Protein AF-A0A4Y4AWW8-F1 (afdb_monomer)

Nearest PDB structures (foldseek):
  6yfc-assembly1_AA  TM=4.468E-01  e=1.178E+00  Leviviridae sp.
  7zkg-assembly1_A  TM=2.252E-01  e=9.413E-01  Streptomyces griseofuscus
  7ds2-assembly1_B  TM=2.458E-01  e=9.919E+00  Gallus gallus

pLDDT: mean 91.31, std 11.09, range [36.56, 98.75]

Mean predicted aligned error: 4.78 Å

Structure (mmCIF, N/CA/C/O backbone):
data_AF-A0A4Y4AWW8-F1
#
_entry.id   AF-A0A4Y4AWW8-F1
#
loop_
_atom_site.group_PDB
_atom_site.id
_atom_site.type_symbol
_atom_site.label_atom_id
_atom_site.label_alt_id
_atom_site.label_comp_id
_atom_site.label_asym_id
_atom_site.label_entity_id
_atom_site.label_seq_id
_atom_site.pdbx_PDB_ins_code
_atom_site.Cartn_x
_atom_site.Cartn_y
_atom_site.Cartn_z
_atom_site.occupancy
_atom_site.B_iso_or_equiv
_atom_site.auth_seq_id
_atom_site.auth_comp_id
_atom_site.auth_asym_id
_atom_site.auth_atom_id
_atom_site.pdbx_PDB_model_num
ATOM 1 N N . MET A 1 1 ? -9.686 1.321 -4.204 1.00 92.75 1 MET A N 1
ATOM 2 C CA . MET A 1 1 ? -8.343 1.095 -4.762 1.00 92.75 1 MET A CA 1
ATOM 3 C C . MET A 1 1 ? -8.030 2.190 -5.746 1.00 92.75 1 MET A C 1
ATOM 5 O O . MET A 1 1 ? -8.884 2.548 -6.556 1.00 92.75 1 MET A O 1
ATOM 9 N N . GLU A 1 2 ? -6.806 2.687 -5.677 1.00 94.62 2 GLU A N 1
ATOM 10 C CA . GLU A 1 2 ? -6.298 3.753 -6.528 1.00 94.62 2 GLU A CA 1
ATOM 11 C C . GLU A 1 2 ? -4.908 3.385 -7.040 1.00 94.62 2 GLU A C 1
ATOM 13 O O . GLU A 1 2 ? -4.161 2.676 -6.362 1.00 94.62 2 GLU A O 1
ATOM 18 N N . CYS A 1 3 ? -4.566 3.864 -8.234 1.00 94.12 3 CYS A N 1
ATOM 19 C CA . CYS A 1 3 ? -3.250 3.665 -8.831 1.00 94.12 3 CYS A CA 1
ATOM 20 C C . CYS A 1 3 ? -2.677 5.004 -9.299 1.00 94.12 3 CYS A C 1
ATOM 22 O O . CYS A 1 3 ? -3.304 5.710 -10.087 1.00 94.12 3 CYS A O 1
ATOM 24 N N . GLN A 1 4 ? -1.465 5.330 -8.872 1.00 93.88 4 GLN A N 1
ATOM 25 C CA . GLN A 1 4 ? -0.689 6.450 -9.389 1.00 93.88 4 GLN A CA 1
ATOM 26 C C . GLN A 1 4 ? 0.416 5.908 -10.285 1.00 93.88 4 GLN A C 1
ATOM 28 O O . GLN A 1 4 ? 1.159 5.005 -9.901 1.00 93.88 4 GLN A O 1
ATOM 33 N N . MET A 1 5 ? 0.496 6.442 -11.500 1.00 93.06 5 MET A N 1
ATOM 34 C CA . MET A 1 5 ? 1.552 6.113 -12.453 1.00 93.06 5 MET A CA 1
ATOM 35 C C . MET A 1 5 ? 2.661 7.159 -12.367 1.00 93.06 5 MET A C 1
ATOM 37 O O . MET A 1 5 ? 2.420 8.312 -12.006 1.00 93.06 5 MET A O 1
ATOM 41 N N . ALA A 1 6 ? 3.867 6.775 -12.770 1.00 92.12 6 ALA A N 1
ATOM 42 C CA . ALA A 1 6 ? 4.989 7.692 -12.844 1.00 92.12 6 ALA A CA 1
ATOM 43 C C . ALA A 1 6 ? 4.672 8.900 -13.740 1.00 92.12 6 ALA A C 1
ATOM 45 O O . ALA A 1 6 ? 4.124 8.757 -14.838 1.00 92.12 6 ALA A O 1
ATOM 46 N N . GLY A 1 7 ? 5.049 10.092 -13.274 1.00 87.06 7 GLY A N 1
ATOM 47 C CA . GLY A 1 7 ? 4.821 11.348 -13.993 1.00 87.06 7 GLY A CA 1
ATOM 48 C C . GLY A 1 7 ? 3.446 11.981 -13.753 1.00 87.06 7 GLY A C 1
ATOM 49 O O . GLY A 1 7 ? 3.177 13.052 -14.297 1.00 87.06 7 GLY A O 1
ATOM 50 N N . TYR A 1 8 ? 2.572 11.362 -12.952 1.00 91.31 8 TYR A N 1
ATOM 51 C CA . TYR A 1 8 ? 1.340 12.010 -12.496 1.00 91.31 8 TYR A CA 1
ATOM 52 C C . TYR A 1 8 ? 1.658 13.158 -11.531 1.00 91.31 8 TYR A C 1
ATOM 54 O O . TYR A 1 8 ? 2.668 13.138 -10.827 1.00 91.31 8 TYR A O 1
ATOM 62 N N . GLU A 1 9 ? 0.779 14.160 -11.477 1.00 91.44 9 GLU A N 1
ATOM 63 C CA . GLU A 1 9 ? 0.780 15.097 -10.350 1.00 91.44 9 GLU A CA 1
ATOM 64 C C . GLU A 1 9 ? 0.500 14.329 -9.054 1.00 91.44 9 GLU A C 1
ATOM 66 O O . GLU A 1 9 ? -0.275 13.370 -9.061 1.00 91.44 9 GLU A O 1
ATOM 71 N N . HIS A 1 10 ? 1.068 14.771 -7.931 1.00 85.56 10 HIS A N 1
ATOM 72 C CA . HIS A 1 10 ? 0.896 14.091 -6.640 1.00 85.56 10 HIS A CA 1
ATOM 73 C C . HIS A 1 10 ? -0.574 13.918 -6.224 1.00 85.56 10 HIS A C 1
ATOM 75 O O . HIS A 1 10 ? -0.910 12.958 -5.541 1.00 85.56 10 HIS A O 1
ATOM 81 N N . ASN A 1 11 ? -1.464 14.802 -6.685 1.00 86.69 11 ASN A N 1
ATOM 82 C CA . ASN A 1 11 ? -2.900 14.762 -6.403 1.00 86.69 11 ASN A CA 1
ATOM 83 C C . ASN A 1 11 ? -3.733 13.973 -7.433 1.00 86.69 11 ASN A C 1
ATOM 85 O O . ASN A 1 11 ? -4.965 14.000 -7.370 1.00 86.69 11 ASN A O 1
ATOM 89 N N . ARG A 1 12 ? -3.093 13.312 -8.404 1.00 90.81 12 ARG A N 1
ATOM 90 C CA . ARG A 1 12 ? -3.763 12.556 -9.464 1.00 90.81 12 ARG A CA 1
ATOM 91 C C . ARG A 1 12 ? -3.546 11.058 -9.271 1.00 90.81 12 ARG A C 1
ATOM 93 O O . ARG A 1 12 ? -2.409 10.598 -9.199 1.00 90.81 12 ARG A O 1
ATOM 100 N N . ALA A 1 13 ? -4.643 10.307 -9.291 1.00 91.75 13 ALA A N 1
ATOM 101 C CA . ALA A 1 13 ? -4.663 8.849 -9.284 1.00 91.75 13 ALA A CA 1
ATOM 102 C C . ALA A 1 13 ? -5.809 8.318 -10.158 1.00 91.75 13 ALA A C 1
ATOM 104 O O . ALA A 1 13 ? -6.849 8.966 -10.302 1.00 91.75 13 ALA A O 1
ATOM 105 N N . ASP A 1 14 ? -5.630 7.123 -10.712 1.00 93.38 14 ASP A N 1
ATOM 106 C CA . ASP A 1 14 ? -6.691 6.368 -11.366 1.00 93.38 14 ASP A CA 1
ATOM 107 C C . ASP A 1 14 ? -7.551 5.670 -10.309 1.00 93.38 14 ASP A C 1
ATOM 109 O O . ASP A 1 14 ? -7.105 4.729 -9.647 1.00 93.38 14 ASP A O 1
ATOM 113 N N . GLN A 1 15 ? -8.806 6.095 -10.187 1.00 92.62 15 GLN A N 1
ATOM 114 C CA . GLN A 1 15 ? -9.794 5.470 -9.310 1.00 92.62 15 GLN A CA 1
ATOM 115 C C . GLN A 1 15 ? -10.266 4.140 -9.906 1.00 92.62 15 GLN A C 1
ATOM 117 O O . GLN A 1 15 ? -10.799 4.104 -11.016 1.00 92.62 15 GLN A O 1
ATOM 122 N N . LYS A 1 16 ? -10.078 3.039 -9.172 1.00 91.50 16 LYS A N 1
ATOM 123 C CA . LYS A 1 16 ? -10.533 1.696 -9.578 1.00 91.50 16 LYS A CA 1
ATOM 124 C C . LYS A 1 16 ? -11.754 1.208 -8.792 1.00 91.50 16 LYS A C 1
ATOM 126 O O . LYS A 1 16 ? -12.329 0.193 -9.161 1.00 91.50 16 LYS A O 1
ATOM 131 N N . GLY A 1 17 ? -12.172 1.946 -7.761 1.00 92.19 17 GLY A N 1
ATOM 132 C CA . GLY A 1 17 ? -13.337 1.613 -6.936 1.00 92.19 17 GLY A CA 1
ATOM 133 C C . GLY A 1 17 ? -13.038 0.587 -5.841 1.00 92.19 17 GLY A C 1
ATOM 134 O O . GLY A 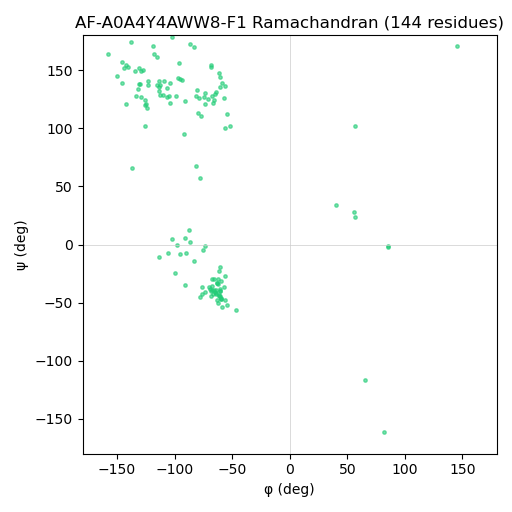1 17 ? -11.886 0.408 -5.436 1.00 92.19 17 GLY A O 1
ATOM 135 N N . GLU A 1 18 ? -14.088 -0.041 -5.316 1.00 94.62 18 GLU A N 1
ATOM 136 C CA . GLU A 1 18 ? -13.986 -1.101 -4.309 1.00 94.62 18 GLU A CA 1
ATOM 137 C C . GLU A 1 18 ? -13.195 -2.304 -4.850 1.00 94.62 18 GLU A C 1
ATOM 139 O O . GLU A 1 18 ? -13.258 -2.624 -6.035 1.00 94.62 18 GLU A O 1
ATOM 144 N N . THR A 1 19 ? -12.412 -2.951 -3.987 1.00 95.62 19 THR A N 1
ATOM 145 C CA . THR A 1 19 ? -11.602 -4.119 -4.344 1.00 95.62 19 THR A CA 1
ATOM 146 C C . THR A 1 19 ? -11.593 -5.113 -3.194 1.00 95.62 19 THR A C 1
ATOM 148 O O . THR A 1 19 ? -11.705 -4.729 -2.031 1.00 95.62 19 THR A O 1
ATOM 151 N N . ASP A 1 20 ? -11.377 -6.381 -3.519 1.00 97.38 20 ASP A N 1
ATOM 152 C CA . ASP A 1 20 ? -11.047 -7.428 -2.557 1.00 97.38 20 ASP A CA 1
ATOM 153 C C . ASP A 1 20 ? -9.542 -7.753 -2.579 1.00 97.38 20 ASP A C 1
ATOM 155 O O . ASP A 1 20 ? -8.769 -7.179 -3.357 1.00 97.38 20 ASP A O 1
ATOM 159 N N . TYR A 1 21 ? -9.146 -8.688 -1.711 1.00 97.69 21 TYR A N 1
ATOM 160 C CA . TYR A 1 21 ? -7.777 -9.182 -1.588 1.00 97.69 21 TYR A CA 1
ATOM 161 C C . TYR A 1 21 ? -7.227 -9.738 -2.906 1.00 97.69 21 TYR A C 1
ATOM 163 O O . TYR A 1 21 ? -6.119 -9.386 -3.301 1.00 97.69 21 TYR A O 1
ATOM 171 N N . GLN A 1 22 ? -7.994 -10.587 -3.597 1.00 97.56 22 GLN A N 1
ATOM 172 C CA . GLN A 1 22 ? -7.529 -11.279 -4.802 1.00 97.56 22 GLN A CA 1
ATOM 173 C C . GLN A 1 22 ? -7.293 -10.287 -5.943 1.00 97.56 22 GLN A C 1
ATOM 175 O O . GLN A 1 22 ? -6.278 -10.355 -6.636 1.00 97.56 22 GLN A O 1
ATOM 180 N N . ASN A 1 23 ? -8.210 -9.337 -6.113 1.00 97.50 23 ASN A N 1
ATOM 181 C CA . ASN A 1 23 ? -8.123 -8.295 -7.123 1.00 97.50 23 ASN A CA 1
ATOM 182 C C . ASN A 1 23 ? -6.994 -7.300 -6.825 1.00 97.50 23 ASN A C 1
ATOM 184 O O . ASN A 1 23 ? -6.267 -6.930 -7.747 1.00 97.50 23 ASN A O 1
ATOM 188 N N . PHE A 1 24 ? -6.787 -6.919 -5.559 1.00 97.81 24 PHE A N 1
ATOM 189 C CA . PHE A 1 24 ? -5.677 -6.040 -5.185 1.00 97.81 24 PHE A CA 1
ATOM 190 C C . PHE A 1 24 ? -4.322 -6.729 -5.350 1.00 97.81 24 PHE A C 1
ATOM 192 O O . PHE A 1 24 ? -3.409 -6.140 -5.921 1.00 97.81 24 PHE A O 1
ATOM 199 N N . GLN A 1 25 ? -4.190 -7.986 -4.914 1.00 97.31 25 GLN A N 1
ATOM 200 C CA . GLN A 1 25 ? -2.957 -8.755 -5.092 1.00 97.31 25 GLN A CA 1
ATOM 201 C C . GLN A 1 25 ? -2.628 -8.927 -6.579 1.00 97.31 25 GLN A C 1
ATOM 203 O O . GLN A 1 25 ? -1.510 -8.659 -7.005 1.00 97.31 25 GLN A O 1
ATOM 208 N N . LYS A 1 26 ? -3.629 -9.255 -7.404 1.00 96.81 26 LYS A N 1
ATOM 209 C CA . LYS A 1 26 ? -3.458 -9.312 -8.859 1.00 96.81 26 LYS A CA 1
ATOM 210 C C . LYS A 1 26 ? -3.042 -7.961 -9.445 1.00 96.81 26 LYS A C 1
ATOM 212 O O . LYS A 1 26 ? -2.215 -7.924 -10.352 1.00 96.81 26 LYS A O 1
ATOM 217 N N . ALA A 1 27 ? -3.611 -6.857 -8.959 1.00 96.75 27 ALA A N 1
ATOM 218 C CA . ALA A 1 27 ? -3.215 -5.521 -9.388 1.00 96.75 27 ALA A CA 1
ATOM 219 C C . ALA A 1 27 ? -1.761 -5.217 -9.003 1.00 96.75 27 ALA A C 1
ATOM 221 O O . ALA A 1 27 ? -1.031 -4.713 -9.846 1.00 96.75 27 ALA A O 1
ATOM 222 N N . PHE A 1 28 ? -1.330 -5.574 -7.789 1.00 97.19 28 PHE A N 1
ATOM 223 C CA . PHE A 1 28 ? 0.059 -5.462 -7.339 1.00 97.19 28 PHE A CA 1
ATOM 224 C C . PHE A 1 28 ? 1.020 -6.282 -8.207 1.00 97.19 28 PHE A C 1
ATOM 226 O O . PHE A 1 28 ? 2.036 -5.754 -8.653 1.00 97.19 28 PHE A O 1
ATOM 233 N N . ASP A 1 29 ? 0.676 -7.536 -8.500 1.00 96.62 29 ASP A N 1
ATOM 234 C CA . ASP A 1 29 ? 1.500 -8.445 -9.300 1.00 96.62 29 ASP A CA 1
ATOM 235 C C . ASP A 1 29 ? 1.662 -7.998 -10.751 1.00 96.62 29 ASP A C 1
ATOM 237 O O . ASP A 1 29 ? 2.732 -8.157 -11.338 1.00 96.62 29 ASP A O 1
ATOM 241 N N . LEU A 1 30 ? 0.588 -7.465 -11.336 1.00 96.00 30 LEU A N 1
ATOM 242 C CA . LEU A 1 30 ? 0.557 -7.021 -12.728 1.00 96.00 30 LEU A CA 1
ATOM 243 C C . LEU A 1 30 ? 0.968 -5.557 -12.897 1.00 96.00 30 LEU A C 1
ATOM 245 O O . LEU A 1 30 ? 1.087 -5.091 -14.033 1.00 96.00 30 LEU A O 1
ATOM 249 N N . PHE A 1 31 ? 1.156 -4.814 -11.804 1.00 95.69 31 PHE A N 1
ATOM 250 C CA . PHE A 1 31 ? 1.577 -3.427 -11.892 1.00 95.69 31 PHE A CA 1
ATOM 251 C C . PHE A 1 31 ? 2.985 -3.367 -12.508 1.00 95.69 31 PHE A C 1
ATOM 253 O O . PHE A 1 31 ? 3.878 -4.099 -12.074 1.00 95.69 31 PHE A O 1
ATOM 260 N N . PRO A 1 32 ? 3.227 -2.508 -13.514 1.00 95.12 32 PRO A N 1
ATOM 261 C CA . PRO A 1 32 ? 4.498 -2.468 -14.234 1.00 95.12 32 PRO A CA 1
ATOM 262 C C . PRO A 1 32 ? 5.587 -1.730 -13.435 1.00 95.12 32 PRO A C 1
ATOM 264 O O . PRO A 1 32 ? 6.166 -0.755 -13.912 1.00 95.12 32 PRO A O 1
ATOM 267 N N . TRP A 1 33 ? 5.867 -2.186 -12.211 1.00 95.06 33 TRP A N 1
ATOM 268 C CA . TRP A 1 33 ? 6.745 -1.551 -11.225 1.00 95.06 33 TRP A CA 1
ATOM 269 C C . TRP A 1 33 ? 8.084 -1.098 -11.816 1.00 95.06 33 TRP A C 1
ATOM 271 O O . TRP A 1 33 ? 8.379 0.096 -11.833 1.00 95.06 33 TRP A O 1
ATOM 281 N N . ASN A 1 34 ? 8.825 -2.031 -12.420 1.00 92.44 34 ASN A N 1
ATOM 282 C CA . ASN A 1 34 ? 10.147 -1.781 -13.003 1.00 92.44 34 ASN A CA 1
ATOM 283 C C . ASN A 1 34 ? 10.125 -0.761 -14.152 1.00 92.44 34 ASN A C 1
ATOM 285 O O . ASN A 1 34 ? 11.084 -0.019 -14.357 1.00 92.44 34 ASN A O 1
ATOM 289 N N . GLU A 1 35 ? 9.055 -0.726 -14.947 1.00 93.75 35 GLU A N 1
ATOM 290 C CA . GLU A 1 35 ? 8.932 0.260 -16.023 1.00 93.75 35 GLU A CA 1
ATOM 291 C C . GLU A 1 35 ? 8.562 1.637 -15.479 1.00 93.75 35 GLU A C 1
ATOM 293 O O . GLU A 1 35 ? 9.013 2.656 -16.005 1.00 93.75 35 GLU A O 1
ATOM 298 N N . GLN A 1 36 ? 7.724 1.675 -14.444 1.00 95.00 36 GLN A N 1
ATOM 299 C CA . GLN A 1 36 ? 7.257 2.917 -13.849 1.00 95.00 36 GLN A CA 1
ATOM 300 C C . GLN A 1 36 ? 8.348 3.589 -13.023 1.00 95.00 36 GLN A C 1
ATOM 302 O O . GLN A 1 36 ? 8.513 4.795 -13.162 1.00 95.00 36 GLN A O 1
ATOM 307 N N . ILE A 1 37 ? 9.151 2.855 -12.249 1.00 93.50 37 ILE A N 1
ATOM 308 C CA . ILE A 1 37 ? 10.232 3.477 -11.470 1.00 93.50 37 ILE A CA 1
ATOM 309 C C . ILE A 1 37 ? 11.300 4.107 -12.379 1.00 93.50 37 ILE A C 1
ATOM 311 O O . ILE A 1 37 ? 11.659 5.271 -12.212 1.00 93.50 37 ILE A O 1
ATOM 315 N N . LYS A 1 38 ? 11.659 3.433 -13.482 1.00 91.81 38 LYS A N 1
ATOM 316 C CA . LYS A 1 38 ? 12.537 3.997 -14.527 1.00 91.81 38 LYS A CA 1
ATOM 317 C C . LYS A 1 38 ? 11.974 5.262 -15.172 1.00 91.81 38 LYS A C 1
ATOM 319 O O . LYS A 1 38 ? 12.734 6.107 -15.647 1.00 91.81 38 LYS A O 1
ATOM 324 N N . LYS A 1 39 ? 10.645 5.382 -15.261 1.00 92.38 39 LYS A N 1
ATOM 325 C CA . LYS A 1 39 ? 9.978 6.607 -15.725 1.00 92.38 39 LYS A CA 1
ATOM 326 C C . LYS A 1 39 ? 9.986 7.678 -14.636 1.00 92.38 39 LYS A C 1
ATOM 328 O O . LYS A 1 39 ? 10.279 8.822 -14.961 1.00 92.38 39 LYS A O 1
ATOM 333 N N . ALA A 1 40 ? 9.713 7.322 -13.383 1.00 92.06 40 ALA A N 1
ATOM 334 C CA . ALA A 1 40 ? 9.671 8.250 -12.254 1.00 92.06 40 ALA A CA 1
ATOM 335 C C . ALA A 1 40 ? 11.022 8.940 -12.037 1.00 92.06 40 ALA A C 1
ATOM 337 O O . ALA A 1 40 ? 11.057 10.152 -11.867 1.00 92.06 40 ALA A O 1
ATOM 338 N N . ASN A 1 41 ? 12.138 8.228 -12.214 1.00 89.50 41 ASN A N 1
ATOM 339 C CA . ASN A 1 41 ? 13.480 8.819 -12.129 1.00 89.50 41 ASN A CA 1
ATOM 340 C C . ASN A 1 41 ? 13.745 9.934 -13.158 1.00 89.50 41 ASN A C 1
ATOM 342 O O . ASN A 1 41 ? 14.658 10.736 -12.980 1.00 89.50 41 ASN A O 1
ATOM 346 N N . LYS A 1 42 ? 12.969 10.003 -14.249 1.00 91.00 42 LYS A N 1
ATOM 347 C CA . LYS A 1 42 ? 13.049 11.098 -15.235 1.00 91.00 42 LYS A CA 1
ATOM 348 C C . LYS A 1 42 ? 12.242 12.329 -14.816 1.00 91.00 42 LYS A C 1
ATOM 350 O O . LYS A 1 42 ? 12.402 13.385 -15.421 1.00 91.00 42 LYS A O 1
ATOM 355 N N . TYR A 1 43 ? 11.373 12.183 -13.820 1.00 88.88 43 TYR A N 1
ATOM 356 C CA . TYR A 1 43 ? 10.455 13.201 -13.323 1.00 88.88 43 TYR A CA 1
ATOM 357 C C . TYR A 1 43 ? 10.446 13.195 -11.783 1.00 88.88 43 TYR A C 1
ATOM 359 O O . TYR A 1 43 ? 9.420 12.863 -11.190 1.00 88.88 43 TYR A O 1
ATOM 367 N N . PRO A 1 44 ? 11.567 13.546 -11.124 1.00 85.62 44 PRO A N 1
ATOM 368 C CA . PRO A 1 44 ? 11.693 13.453 -9.665 1.00 85.62 44 PRO A CA 1
ATOM 369 C C . PRO A 1 44 ? 10.695 14.339 -8.899 1.00 85.62 44 PRO A C 1
ATOM 371 O O . PRO A 1 44 ? 10.357 14.028 -7.764 1.00 85.62 44 PRO A O 1
ATOM 374 N N . ASP A 1 45 ? 10.173 15.394 -9.534 1.00 89.12 45 ASP A N 1
ATOM 375 C CA . ASP A 1 45 ? 9.157 16.295 -8.963 1.00 89.12 45 ASP A CA 1
ATOM 376 C C . ASP A 1 45 ? 7.708 15.812 -9.196 1.00 89.12 45 ASP A C 1
ATOM 378 O O . ASP A 1 45 ? 6.754 16.587 -9.085 1.00 89.12 45 ASP A O 1
ATOM 382 N N . LYS A 1 46 ? 7.524 14.561 -9.631 1.00 91.75 46 LYS A N 1
ATOM 383 C CA . LYS A 1 46 ? 6.216 13.950 -9.904 1.00 91.75 46 LYS A CA 1
ATOM 384 C C . LYS A 1 46 ? 5.986 12.742 -9.009 1.00 91.75 46 LYS A C 1
ATOM 386 O O . LYS A 1 46 ? 6.874 12.281 -8.301 1.00 91.75 46 LYS A O 1
ATOM 391 N N . ALA A 1 47 ? 4.764 12.221 -9.041 1.00 88.56 47 ALA A N 1
ATOM 392 C CA . ALA A 1 47 ? 4.410 11.042 -8.271 1.00 88.56 47 ALA A CA 1
ATOM 393 C C . ALA A 1 47 ? 5.255 9.824 -8.678 1.00 88.56 47 ALA A C 1
ATOM 395 O O . ALA A 1 47 ? 5.412 9.520 -9.869 1.00 88.56 47 ALA A O 1
ATOM 396 N N . SER A 1 48 ? 5.729 9.099 -7.665 1.00 92.56 48 SER A N 1
ATOM 397 C CA . SER A 1 48 ? 6.223 7.732 -7.805 1.00 92.56 48 SER A CA 1
ATOM 398 C C . SER A 1 48 ? 5.072 6.776 -8.140 1.00 92.56 48 SER A C 1
ATOM 400 O O . SER A 1 48 ? 3.916 7.061 -7.806 1.00 92.56 48 SER A O 1
ATOM 402 N N . PRO A 1 49 ? 5.354 5.634 -8.793 1.00 95.44 49 PRO A N 1
ATOM 403 C CA . PRO A 1 49 ? 4.361 4.580 -8.940 1.00 95.44 49 PRO A CA 1
ATOM 404 C C . PRO A 1 49 ? 3.850 4.128 -7.580 1.00 95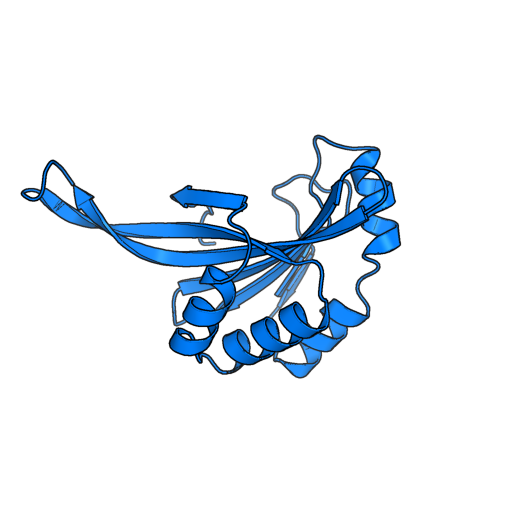.44 49 PRO A C 1
ATOM 406 O O . PRO A 1 49 ? 4.653 3.740 -6.734 1.00 95.44 49 PRO A O 1
ATOM 409 N N . THR A 1 50 ? 2.534 4.137 -7.394 1.00 97.00 50 THR A N 1
ATOM 410 C CA . THR A 1 50 ? 1.914 3.790 -6.112 1.00 97.00 50 THR A CA 1
ATOM 411 C C . THR A 1 50 ? 0.580 3.089 -6.335 1.00 97.00 50 THR A C 1
ATOM 413 O O . THR A 1 50 ? -0.211 3.499 -7.186 1.00 97.00 50 THR A O 1
ATOM 416 N N . ILE A 1 51 ? 0.301 2.049 -5.551 1.00 97.31 51 ILE A N 1
ATOM 417 C CA . ILE A 1 51 ? -1.039 1.467 -5.423 1.00 97.31 51 ILE A CA 1
ATOM 418 C C . ILE A 1 51 ? -1.552 1.668 -4.002 1.00 97.31 51 ILE A C 1
ATOM 420 O O . ILE A 1 51 ? -0.814 1.470 -3.039 1.00 97.31 51 ILE A O 1
ATOM 424 N N . THR A 1 52 ? -2.824 2.035 -3.874 1.00 97.25 52 THR A N 1
ATOM 425 C CA . THR A 1 52 ? -3.433 2.398 -2.591 1.00 97.25 52 THR A CA 1
ATOM 426 C C . THR A 1 52 ? -4.743 1.651 -2.384 1.00 97.25 52 THR A C 1
ATOM 428 O O . THR A 1 52 ? -5.573 1.537 -3.294 1.00 97.25 52 THR A O 1
ATOM 431 N N . THR A 1 53 ? -4.961 1.161 -1.167 1.00 97.12 53 THR A N 1
ATOM 432 C CA . THR A 1 53 ? -6.244 0.640 -0.692 1.00 97.12 53 THR A CA 1
ATOM 433 C C . THR A 1 53 ? -6.619 1.271 0.644 1.00 97.12 5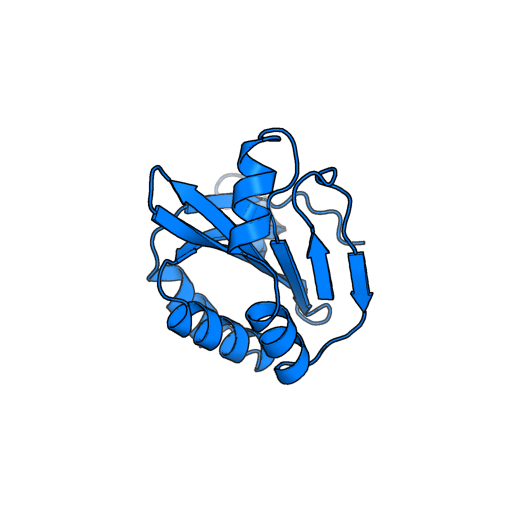3 THR A C 1
ATOM 435 O O . THR A 1 53 ? -5.757 1.612 1.453 1.00 97.12 53 THR A O 1
ATOM 438 N N . SER A 1 54 ? -7.919 1.419 0.878 1.00 96.56 54 SER A N 1
ATOM 439 C CA . SER A 1 54 ? -8.460 2.117 2.042 1.00 96.56 54 SER A CA 1
ATOM 440 C C . SER A 1 54 ? -9.574 1.287 2.662 1.00 96.56 54 SER A C 1
ATOM 442 O O . SER A 1 54 ? -10.526 0.915 1.977 1.00 96.56 54 SER A O 1
ATOM 444 N N . ASP A 1 55 ? -9.486 1.031 3.965 1.00 96.94 55 ASP A N 1
ATOM 445 C CA . ASP A 1 55 ? -10.619 0.566 4.757 1.00 96.94 55 ASP A CA 1
ATOM 446 C C . ASP A 1 55 ? -11.335 1.775 5.357 1.00 96.94 55 ASP A C 1
ATOM 448 O O . ASP A 1 55 ? -10.965 2.276 6.421 1.00 96.94 55 ASP A O 1
ATOM 452 N N . LEU A 1 56 ? -12.380 2.229 4.665 1.00 94.12 56 LEU A N 1
ATOM 453 C CA . LEU A 1 56 ? -13.165 3.399 5.058 1.00 94.12 56 LEU A CA 1
ATOM 454 C C . LEU A 1 56 ? -13.857 3.214 6.415 1.00 94.12 56 LEU A C 1
ATOM 456 O O . LEU A 1 56 ? -14.031 4.184 7.143 1.00 94.12 56 LE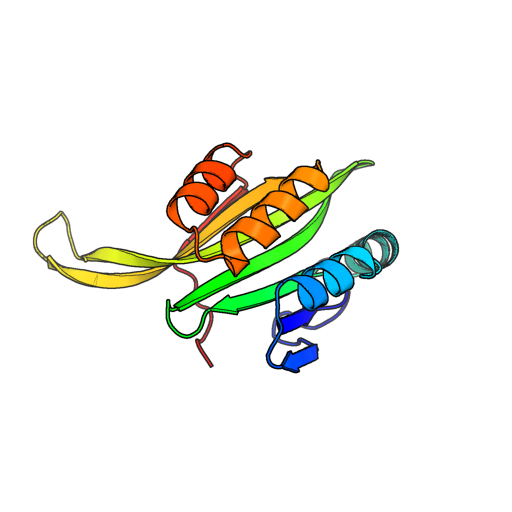U A O 1
ATOM 460 N N . LYS A 1 57 ? -14.214 1.977 6.793 1.00 94.94 57 LYS A N 1
ATOM 461 C CA . LYS A 1 57 ? -14.890 1.700 8.070 1.00 94.94 57 LYS A CA 1
ATOM 462 C C . LYS A 1 57 ? -13.957 1.908 9.262 1.00 94.94 57 LYS A C 1
ATOM 464 O O . LYS A 1 57 ? -14.408 2.332 10.320 1.00 94.94 57 LYS A O 1
ATOM 469 N N . ASN A 1 58 ? -12.685 1.557 9.097 1.00 95.88 58 ASN A N 1
ATOM 470 C CA . ASN A 1 58 ? -11.665 1.671 10.141 1.00 95.88 58 ASN A CA 1
ATOM 471 C C . ASN A 1 58 ? -10.748 2.888 9.939 1.00 95.88 58 ASN A C 1
ATOM 473 O O . ASN A 1 58 ? -9.777 3.044 10.678 1.00 95.88 58 ASN A O 1
ATOM 477 N N . GLU A 1 59 ? -11.038 3.716 8.931 1.00 95.56 59 GLU A N 1
ATOM 478 C CA . GLU A 1 59 ? -10.296 4.921 8.549 1.00 95.56 59 GLU A CA 1
ATOM 479 C C . GLU A 1 59 ? -8.803 4.690 8.255 1.00 95.56 59 GLU A C 1
ATOM 481 O O . GLU A 1 59 ? -7.977 5.599 8.401 1.00 95.56 59 GLU A O 1
ATOM 486 N N . LYS A 1 60 ? -8.453 3.481 7.807 1.00 97.50 60 LYS A N 1
ATOM 487 C CA . LYS A 1 60 ? -7.072 3.053 7.557 1.00 97.50 60 LYS A CA 1
ATOM 488 C C . LYS A 1 60 ? -6.755 3.036 6.075 1.00 97.50 60 LYS A C 1
ATOM 490 O O . LYS A 1 60 ? -7.561 2.565 5.279 1.00 97.50 60 LYS A O 1
ATOM 495 N N . VAL A 1 61 ? -5.567 3.500 5.715 1.00 97.62 61 VAL A N 1
ATOM 496 C CA . VAL A 1 61 ? -5.064 3.480 4.337 1.00 97.62 61 VAL A CA 1
ATOM 497 C C . VAL A 1 61 ? -3.752 2.722 4.315 1.00 97.62 61 VAL A C 1
ATOM 499 O O . VAL A 1 61 ? -2.911 2.901 5.195 1.00 97.62 61 VAL A O 1
ATOM 502 N N . PHE A 1 62 ? -3.594 1.879 3.308 1.00 98.12 62 PHE A N 1
ATOM 503 C CA . PHE A 1 62 ? -2.364 1.172 3.018 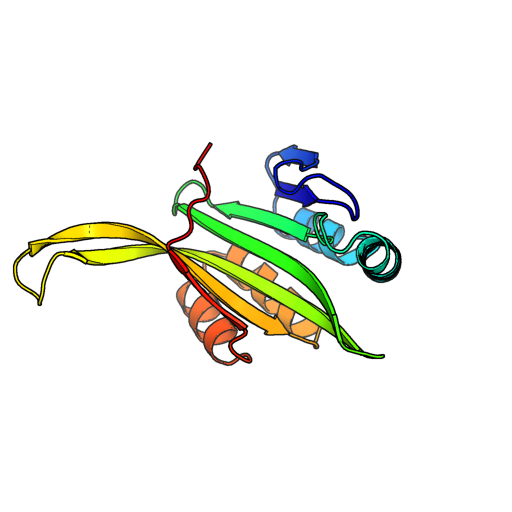1.00 98.12 62 PHE A CA 1
ATOM 504 C C . PHE A 1 62 ? -1.974 1.448 1.572 1.00 98.12 62 PHE A C 1
ATOM 506 O O . PHE A 1 62 ? -2.764 1.214 0.652 1.00 98.12 62 PHE A O 1
ATOM 513 N N . TRP A 1 63 ? -0.764 1.956 1.378 1.00 97.69 63 TRP A N 1
ATOM 514 C CA . TRP A 1 63 ? -0.204 2.182 0.058 1.00 97.69 63 TRP A CA 1
ATOM 515 C C . TRP A 1 63 ? 1.168 1.534 -0.078 1.00 97.69 63 TRP A C 1
ATOM 517 O O . TRP A 1 63 ? 1.909 1.373 0.891 1.00 97.69 63 TRP A O 1
ATOM 527 N N . ILE A 1 64 ? 1.479 1.142 -1.308 1.00 98.12 64 ILE A N 1
ATOM 528 C CA . ILE A 1 64 ? 2.748 0.544 -1.705 1.00 98.12 64 ILE A CA 1
ATOM 529 C C . ILE A 1 64 ? 3.274 1.383 -2.860 1.00 98.12 64 ILE A C 1
ATOM 531 O O . ILE A 1 64 ? 2.605 1.500 -3.887 1.00 98.12 64 ILE A O 1
ATOM 535 N N . SER A 1 65 ? 4.453 1.965 -2.685 1.00 97.00 65 SER A N 1
ATOM 536 C CA . SER A 1 65 ? 5.197 2.683 -3.716 1.00 97.00 65 SER A CA 1
ATOM 537 C C . SER A 1 65 ? 6.499 1.951 -4.025 1.00 97.00 65 SER A C 1
ATOM 539 O O . SER A 1 65 ? 6.948 1.129 -3.228 1.00 97.00 65 SER A O 1
ATOM 541 N N . MET A 1 66 ? 7.116 2.236 -5.167 1.00 95.06 66 MET A N 1
ATOM 542 C CA . MET A 1 66 ? 8.458 1.747 -5.491 1.00 95.06 66 MET A CA 1
ATOM 543 C C . MET A 1 66 ? 9.442 2.912 -5.552 1.00 95.06 66 MET A C 1
ATOM 545 O O . MET A 1 66 ? 9.119 3.975 -6.082 1.00 95.06 66 MET A O 1
ATOM 549 N N . ALA A 1 67 ? 10.644 2.681 -5.033 1.00 89.81 67 ALA A N 1
ATOM 550 C CA . ALA A 1 67 ? 11.769 3.601 -5.086 1.00 89.81 67 ALA A CA 1
ATOM 551 C C . ALA A 1 67 ? 13.031 2.864 -5.561 1.00 89.81 67 ALA A C 1
ATOM 553 O O . ALA A 1 67 ? 13.174 1.659 -5.349 1.00 89.81 67 ALA A O 1
ATOM 554 N N . GLU A 1 68 ? 13.946 3.594 -6.194 1.00 87.69 68 GLU A N 1
ATOM 555 C CA . GLU A 1 68 ? 15.282 3.106 -6.548 1.00 87.69 68 GLU A CA 1
ATOM 556 C C . GLU A 1 68 ? 16.340 3.858 -5.734 1.00 87.69 68 GLU A C 1
ATOM 558 O O . GLU A 1 68 ? 16.275 5.080 -5.590 1.00 87.69 68 GLU A O 1
ATOM 563 N N . ASN A 1 69 ? 17.331 3.125 -5.227 1.00 76.88 69 ASN A N 1
ATOM 564 C CA . ASN A 1 69 ? 18.536 3.673 -4.620 1.00 76.88 69 ASN A CA 1
ATOM 565 C C . ASN A 1 69 ? 19.765 3.070 -5.314 1.00 76.88 69 ASN A C 1
ATOM 567 O O . ASN A 1 69 ? 20.141 1.920 -5.089 1.00 76.88 69 ASN A O 1
ATOM 571 N N . GLY A 1 70 ? 20.388 3.842 -6.204 1.00 77.19 70 GLY A N 1
ATOM 572 C CA . GLY A 1 70 ? 21.473 3.335 -7.041 1.00 77.19 70 GLY A CA 1
ATOM 573 C C . GLY A 1 70 ? 20.980 2.253 -8.007 1.00 77.19 70 GLY A C 1
ATOM 574 O O . GLY A 1 70 ? 20.171 2.541 -8.883 1.00 77.19 70 GLY A O 1
ATOM 575 N N . ASN A 1 71 ? 21.489 1.025 -7.864 1.00 70.44 71 ASN A N 1
ATOM 576 C CA . ASN A 1 71 ? 21.123 -0.115 -8.720 1.00 70.44 71 ASN A CA 1
ATOM 577 C C . ASN A 1 71 ? 20.051 -1.029 -8.101 1.00 70.44 71 ASN A C 1
ATOM 579 O O . ASN A 1 71 ? 19.681 -2.028 -8.717 1.00 70.44 71 ASN A O 1
ATOM 583 N N . GLU A 1 72 ? 19.587 -0.720 -6.891 1.00 77.62 72 GLU A N 1
ATOM 584 C CA . GLU A 1 72 ? 18.624 -1.530 -6.149 1.00 77.62 72 GLU A CA 1
ATOM 585 C C . GLU A 1 72 ? 17.258 -0.842 -6.155 1.00 77.62 72 GLU A C 1
ATOM 587 O O . GLU A 1 72 ? 17.147 0.367 -5.942 1.00 77.62 72 GLU A O 1
ATOM 592 N N . SER A 1 73 ? 16.209 -1.618 -6.424 1.00 84.25 73 SER A N 1
ATOM 593 C CA . SER A 1 73 ? 14.818 -1.172 -6.369 1.00 84.25 73 SER A CA 1
ATOM 594 C C . SER A 1 73 ? 14.097 -1.895 -5.241 1.00 84.25 73 SER A C 1
ATOM 596 O O . SER A 1 73 ? 14.146 -3.124 -5.176 1.00 84.25 73 SER A O 1
ATOM 598 N N . GLY A 1 74 ? 13.376 -1.150 -4.412 1.00 93.25 74 GLY A N 1
ATOM 599 C CA . GLY A 1 74 ? 12.585 -1.689 -3.313 1.00 93.25 74 GLY A CA 1
ATOM 600 C C . GLY A 1 74 ? 11.226 -1.011 -3.218 1.00 93.25 74 GLY A C 1
ATOM 601 O O . GLY A 1 74 ? 10.920 -0.057 -3.938 1.00 93.25 74 GLY A O 1
ATOM 602 N N . TYR A 1 75 ? 10.394 -1.511 -2.317 1.00 96.50 75 TYR A N 1
ATOM 603 C CA . TYR A 1 75 ? 9.103 -0.922 -2.012 1.00 96.50 75 TYR A CA 1
ATOM 604 C C . TYR A 1 75 ? 9.214 0.009 -0.808 1.00 96.50 75 TYR A C 1
ATOM 606 O O . TYR A 1 75 ? 9.902 -0.289 0.167 1.00 96.50 75 TYR A O 1
ATOM 614 N N . ILE A 1 76 ? 8.478 1.113 -0.855 1.00 96.62 76 ILE A N 1
ATOM 615 C CA . ILE A 1 76 ? 8.124 1.888 0.329 1.00 96.62 76 ILE A CA 1
ATOM 616 C C . ILE A 1 76 ? 6.671 1.557 0.623 1.00 96.62 76 ILE A C 1
ATOM 618 O O . ILE A 1 76 ? 5.797 1.748 -0.225 1.00 96.62 76 ILE A O 1
ATOM 622 N N . ILE A 1 77 ? 6.408 1.053 1.818 1.00 97.81 77 ILE A N 1
ATOM 623 C CA . ILE A 1 77 ? 5.048 0.876 2.304 1.00 97.81 77 ILE A CA 1
ATOM 624 C C . ILE A 1 77 ? 4.671 2.061 3.177 1.00 97.81 77 ILE A C 1
ATOM 626 O O . ILE A 1 77 ? 5.495 2.547 3.949 1.00 97.81 77 ILE A O 1
ATOM 630 N N . GLY A 1 78 ? 3.419 2.488 3.100 1.00 97.88 78 GLY A N 1
ATOM 631 C CA . GLY A 1 78 ? 2.878 3.466 4.026 1.00 97.88 78 GLY A CA 1
ATOM 632 C C . GLY A 1 78 ? 1.550 3.032 4.603 1.00 97.88 78 GLY A C 1
ATOM 633 O O . GLY A 1 78 ? 0.679 2.501 3.910 1.00 97.88 78 GLY A O 1
ATOM 634 N N . TYR A 1 79 ? 1.408 3.267 5.900 1.00 98.25 79 TYR A N 1
ATOM 635 C CA . TYR A 1 79 ? 0.216 2.956 6.666 1.00 98.25 79 TYR A CA 1
ATOM 636 C C . TYR A 1 79 ? -0.288 4.217 7.351 1.00 98.25 79 TYR A C 1
ATOM 638 O O . TYR A 1 79 ? 0.399 4.800 8.190 1.00 98.25 79 TYR A O 1
ATOM 646 N N . ILE A 1 80 ? -1.500 4.631 6.986 1.00 97.81 80 ILE A 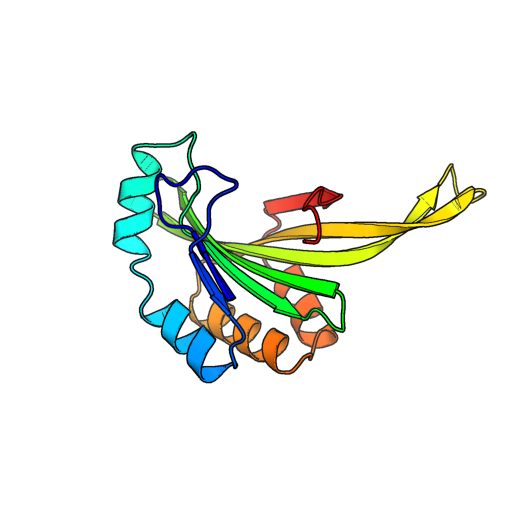N 1
ATOM 647 C CA . ILE A 1 80 ? -2.179 5.775 7.588 1.00 97.81 80 ILE A CA 1
ATOM 648 C C . ILE A 1 80 ? -3.297 5.256 8.473 1.00 97.81 80 ILE A C 1
ATOM 650 O O . ILE A 1 80 ? -4.163 4.512 8.008 1.00 97.81 80 ILE A O 1
ATOM 654 N N . TYR A 1 81 ? -3.315 5.680 9.730 1.00 97.06 81 TYR A N 1
ATOM 655 C CA . TYR A 1 81 ? -4.313 5.241 10.699 1.00 97.06 81 TYR A CA 1
ATOM 656 C C . TYR A 1 81 ? -4.685 6.352 11.693 1.00 97.06 81 TYR A C 1
ATOM 658 O O . TYR A 1 81 ? -3.901 7.284 11.909 1.00 97.06 81 TYR A O 1
ATOM 666 N N . PRO A 1 82 ? -5.877 6.282 12.315 1.00 95.62 82 PRO A N 1
ATOM 667 C CA . PRO A 1 82 ? -6.249 7.191 13.393 1.00 95.62 82 PRO A CA 1
ATOM 668 C C . PRO A 1 82 ? -5.350 6.994 14.620 1.00 95.62 82 PRO A C 1
ATOM 670 O O . PRO A 1 82 ? -5.193 5.877 15.112 1.00 95.62 82 PRO A O 1
ATOM 673 N N . LYS A 1 83 ? -4.792 8.081 15.152 1.00 93.25 83 LYS A N 1
ATOM 674 C CA . LYS A 1 83 ? -3.924 8.085 16.335 1.00 93.25 83 LYS A CA 1
ATOM 675 C C . LYS A 1 83 ? -4.366 9.165 17.310 1.00 93.25 83 LYS A C 1
ATOM 677 O O . LYS A 1 83 ? -4.589 10.312 16.927 1.00 93.25 83 LYS A O 1
ATOM 682 N N . GLU A 1 84 ? -4.457 8.818 18.587 1.00 91.38 84 GLU A N 1
ATOM 683 C CA . GLU A 1 84 ? -4.706 9.800 19.637 1.00 91.38 84 GLU A CA 1
ATOM 684 C C . GLU A 1 84 ? -3.446 10.628 19.915 1.00 91.38 84 GLU A C 1
ATOM 686 O O . GLU A 1 84 ? -2.370 10.096 20.193 1.00 91.38 84 GLU A O 1
ATOM 691 N N . LYS A 1 85 ? -3.583 11.954 19.874 1.00 86.62 85 LYS A N 1
ATOM 692 C CA . LYS A 1 85 ? -2.527 12.911 20.210 1.00 86.62 85 LYS A CA 1
ATOM 693 C C . LYS A 1 85 ? -3.032 13.852 21.294 1.00 86.62 85 LYS A C 1
ATOM 695 O O . LYS A 1 85 ? -4.017 14.570 21.114 1.00 86.62 85 LYS A O 1
ATOM 700 N N . LYS A 1 86 ? -2.341 13.870 22.434 1.00 82.56 86 LYS A N 1
ATOM 701 C CA . LYS A 1 86 ? -2.616 14.831 23.508 1.00 82.56 86 LYS A CA 1
ATOM 702 C C . LYS A 1 86 ? -2.113 16.209 23.094 1.00 82.56 86 LYS A C 1
ATOM 704 O O . LYS A 1 86 ? -0.971 16.357 22.662 1.00 82.56 86 LYS A O 1
ATOM 709 N N . THR A 1 87 ? -2.958 17.221 23.239 1.00 70.38 87 THR A N 1
ATOM 710 C CA . THR A 1 87 ? -2.535 18.615 23.086 1.00 70.38 87 THR A CA 1
ATOM 711 C C . THR A 1 87 ? -1.858 19.068 24.386 1.00 70.38 87 THR A C 1
ATOM 713 O O . THR A 1 87 ? -2.360 18.779 25.463 1.00 70.38 87 THR A O 1
ATOM 716 N N . PHE A 1 88 ? -0.692 19.719 24.299 1.00 57.97 88 PHE A N 1
ATOM 717 C CA . PHE A 1 88 ? 0.031 20.361 25.415 1.00 57.97 88 PHE A CA 1
ATOM 718 C C . PHE A 1 88 ? 0.404 19.467 26.627 1.00 57.97 88 PHE A C 1
ATOM 720 O O . PHE A 1 88 ? -0.430 19.204 27.489 1.00 57.97 88 PHE A O 1
ATOM 727 N N . LEU A 1 89 ? 1.678 19.041 26.720 1.00 64.56 89 LEU A N 1
ATOM 728 C CA . LEU A 1 89 ? 2.350 18.520 27.939 1.00 64.56 89 LEU A CA 1
ATOM 729 C C . LEU A 1 89 ? 1.508 17.596 28.860 1.00 64.56 89 LEU A C 1
ATOM 731 O O . LEU A 1 89 ? 1.671 17.595 30.073 1.00 64.56 89 LEU A O 1
ATOM 735 N N . GLY A 1 90 ? 0.606 16.791 28.288 1.00 61.91 90 GLY A N 1
ATOM 736 C CA . GLY A 1 90 ? -0.205 15.808 29.013 1.00 61.91 90 GLY A CA 1
ATOM 737 C C . GLY A 1 90 ? -1.514 16.305 29.646 1.00 61.91 90 GLY A C 1
ATOM 738 O O . GLY A 1 90 ? -2.238 15.463 30.174 1.00 61.91 90 GLY A O 1
ATOM 739 N N . PHE A 1 91 ? -1.853 17.599 29.556 1.00 64.50 91 PHE A N 1
ATOM 740 C CA . PHE A 1 91 ? -3.026 18.189 30.233 1.00 64.50 91 PHE A CA 1
ATOM 741 C C . PHE A 1 91 ? -4.141 18.690 29.298 1.00 64.50 91 PHE A C 1
ATOM 743 O O . PHE A 1 91 ? -5.228 19.018 29.771 1.00 64.50 91 PHE A O 1
ATOM 750 N N . GLY A 1 92 ? -3.907 18.777 27.987 1.00 69.25 92 GLY A N 1
ATOM 751 C CA . GLY A 1 92 ? -4.927 19.215 27.032 1.00 69.25 92 GLY A CA 1
ATOM 752 C C . GLY A 1 92 ? -5.836 18.093 26.528 1.00 69.25 92 GLY A C 1
ATOM 753 O O . GLY A 1 92 ? -5.617 16.904 26.772 1.00 69.25 92 GLY A O 1
ATOM 754 N N . LYS A 1 93 ? -6.874 18.488 25.781 1.00 75.62 93 LYS A N 1
ATOM 755 C CA . LYS A 1 93 ? -7.829 17.568 25.148 1.00 75.62 93 LYS A CA 1
ATOM 756 C C . LYS A 1 93 ? -7.096 16.616 24.199 1.00 75.62 93 LYS A C 1
ATOM 758 O O . LYS A 1 93 ? -6.209 17.039 23.447 1.00 75.62 93 LYS A O 1
ATOM 763 N N . THR A 1 94 ? -7.486 15.345 24.216 1.00 84.94 94 THR A N 1
ATOM 764 C CA . THR A 1 94 ? -7.074 14.381 23.195 1.00 84.94 94 THR A CA 1
ATOM 765 C C . THR A 1 94 ? -7.720 14.773 21.871 1.00 84.94 94 THR A C 1
ATOM 767 O O . THR A 1 94 ? -8.932 14.983 21.816 1.00 84.94 94 THR A O 1
ATOM 770 N N . LYS A 1 95 ? -6.914 14.891 20.813 1.00 88.06 95 LYS A N 1
ATOM 771 C CA . LYS A 1 95 ? -7.406 14.952 19.435 1.00 88.06 95 LYS A CA 1
ATOM 772 C C . LYS A 1 95 ? -7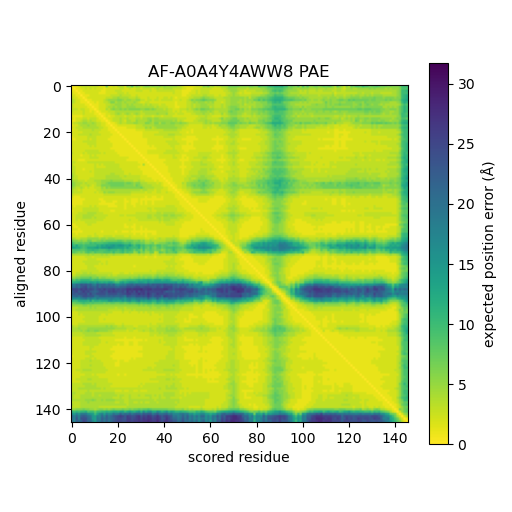.044 13.660 18.714 1.00 88.06 95 LYS A C 1
ATOM 774 O O . LYS A 1 95 ? -5.937 13.150 18.891 1.00 88.06 95 LYS A O 1
ATOM 779 N N . THR A 1 96 ? -7.949 13.158 17.887 1.00 90.62 96 THR A N 1
ATOM 780 C CA . THR A 1 96 ? -7.620 12.116 16.912 1.00 90.62 96 THR A CA 1
ATOM 781 C C . THR A 1 96 ? -6.992 12.789 15.702 1.00 90.62 96 THR A C 1
ATOM 783 O O . THR A 1 96 ? -7.537 13.757 15.174 1.00 90.62 96 THR A O 1
ATOM 786 N N . ILE A 1 97 ? -5.823 12.309 15.297 1.00 91.88 97 ILE A N 1
ATOM 787 C CA . ILE A 1 97 ? -5.126 12.723 14.077 1.00 91.88 97 ILE A CA 1
ATOM 788 C C . ILE A 1 97 ? -4.989 11.530 13.136 1.00 91.88 97 ILE A C 1
ATOM 790 O O . ILE A 1 97 ? -5.104 10.386 13.573 1.00 91.88 97 ILE A O 1
ATOM 794 N N . ARG A 1 98 ? -4.687 11.783 11.863 1.00 94.25 98 ARG A N 1
ATOM 795 C CA . ARG A 1 98 ? -4.236 10.740 10.936 1.00 94.25 98 ARG A CA 1
ATOM 796 C C . ARG A 1 98 ? -2.714 10.677 11.002 1.00 94.25 98 ARG A C 1
ATOM 798 O O . ARG A 1 98 ? -2.049 11.695 10.833 1.00 94.25 98 ARG A O 1
ATOM 805 N N . TRP A 1 99 ? -2.159 9.513 11.306 1.00 96.00 99 TRP A N 1
ATOM 806 C CA . TRP A 1 99 ? -0.715 9.309 11.412 1.00 96.00 99 TRP A CA 1
ATOM 807 C C . TRP A 1 99 ? -0.249 8.393 10.294 1.00 96.00 99 TRP A C 1
ATOM 809 O O . TRP A 1 99 ? -0.836 7.330 10.115 1.00 96.00 99 TRP A O 1
ATOM 819 N N . LEU A 1 100 ? 0.773 8.821 9.561 1.00 97.19 100 LEU A N 1
ATOM 820 C CA . LEU A 1 100 ? 1.467 8.038 8.551 1.00 97.19 100 LEU A CA 1
ATOM 821 C C . LEU A 1 100 ? 2.751 7.468 9.157 1.00 97.19 100 LEU A C 1
ATOM 823 O O . LEU A 1 100 ? 3.567 8.221 9.687 1.00 97.19 100 LEU A O 1
ATOM 827 N N . GLU A 1 101 ? 2.935 6.159 9.028 1.00 97.81 101 GLU A N 1
ATOM 828 C CA . GLU A 1 101 ? 4.219 5.471 9.200 1.00 97.81 101 GLU A CA 1
ATOM 829 C C . GLU A 1 101 ? 4.647 4.905 7.841 1.00 97.81 101 GLU A C 1
ATOM 831 O O . GLU A 1 101 ? 3.816 4.340 7.124 1.00 97.81 101 GLU A O 1
ATOM 836 N N . MET A 1 102 ? 5.920 5.072 7.482 1.00 97.75 102 MET A N 1
ATOM 837 C CA . MET A 1 102 ? 6.506 4.587 6.235 1.00 97.75 102 MET A CA 1
ATOM 838 C C . MET A 1 102 ? 7.701 3.687 6.521 1.00 97.75 102 MET A C 1
ATOM 840 O O . MET A 1 102 ? 8.514 3.992 7.390 1.00 97.75 102 MET A O 1
ATOM 844 N N . PHE A 1 103 ? 7.834 2.612 5.748 1.00 97.56 103 PHE A N 1
ATOM 845 C CA . PHE A 1 103 ? 8.910 1.634 5.908 1.00 97.56 103 PHE A CA 1
ATOM 846 C C . PHE A 1 103 ? 9.427 1.157 4.552 1.00 97.56 103 PHE A C 1
ATOM 848 O O . PHE A 1 103 ? 8.664 1.123 3.582 1.00 97.56 103 PHE A O 1
ATOM 855 N N . THR A 1 104 ? 10.691 0.742 4.481 1.00 96.19 104 THR A N 1
ATOM 856 C CA . THR A 1 104 ? 11.262 0.121 3.275 1.00 96.19 104 THR A CA 1
ATOM 857 C C . THR A 1 104 ? 11.168 -1.403 3.321 1.00 96.19 104 THR A C 1
ATOM 859 O O . THR A 1 104 ? 11.342 -2.025 4.369 1.00 96.19 104 THR A O 1
ATOM 862 N N . VAL A 1 105 ? 10.880 -2.017 2.170 1.00 95.25 105 VAL A N 1
ATOM 863 C CA . VAL A 1 105 ? 10.748 -3.471 1.996 1.00 95.25 105 VAL A CA 1
ATOM 864 C C . VAL A 1 105 ? 11.322 -3.884 0.649 1.00 95.25 105 VAL A C 1
ATOM 866 O O . VAL A 1 105 ? 10.821 -3.469 -0.389 1.00 95.25 105 VAL A O 1
ATOM 869 N N . GLU A 1 106 ? 12.323 -4.756 0.638 1.00 91.75 106 GLU A N 1
ATOM 870 C CA . GLU A 1 106 ? 12.858 -5.324 -0.610 1.00 91.75 106 GLU A CA 1
ATOM 871 C C . GLU A 1 106 ? 12.161 -6.637 -0.996 1.00 91.75 106 GLU A C 1
ATOM 873 O O . GLU A 1 106 ? 11.920 -6.908 -2.173 1.00 91.75 106 GLU A O 1
ATOM 878 N N . ASP A 1 107 ? 11.785 -7.450 -0.003 1.00 92.56 107 ASP A N 1
ATOM 879 C CA . ASP A 1 107 ? 11.167 -8.755 -0.234 1.00 92.56 107 ASP A CA 1
ATOM 880 C C . ASP A 1 107 ? 9.690 -8.625 -0.628 1.00 92.56 107 ASP A C 1
ATOM 882 O O . ASP A 1 107 ? 8.817 -8.316 0.190 1.00 92.56 107 ASP A O 1
ATOM 886 N N . LYS A 1 108 ? 9.390 -8.948 -1.889 1.00 93.88 108 LYS A N 1
ATOM 887 C CA . LYS A 1 108 ? 8.020 -8.985 -2.411 1.00 93.88 108 LYS A CA 1
ATOM 888 C C . LYS A 1 108 ? 7.111 -9.928 -1.610 1.00 93.88 108 LYS A C 1
ATOM 890 O O . LYS A 1 108 ? 5.956 -9.579 -1.381 1.00 93.88 108 LYS A O 1
ATOM 895 N N . ASN A 1 109 ? 7.614 -11.068 -1.125 1.00 96.25 109 ASN A N 1
ATOM 896 C CA . ASN A 1 109 ? 6.797 -11.994 -0.331 1.00 96.25 109 ASN A CA 1
ATOM 897 C C . ASN A 1 109 ? 6.330 -11.341 0.973 1.00 96.25 109 ASN A C 1
ATOM 899 O O . ASN A 1 109 ? 5.218 -11.599 1.439 1.00 96.25 109 ASN A O 1
ATOM 903 N N . LYS A 1 110 ? 7.159 -10.460 1.549 1.00 97.75 110 LYS A N 1
ATOM 904 C CA . LYS A 1 110 ? 6.768 -9.693 2.727 1.00 97.75 110 LYS A CA 1
ATOM 905 C C . LYS A 1 110 ? 5.663 -8.694 2.398 1.00 97.75 110 LYS A C 1
ATOM 907 O O . LYS A 1 110 ? 4.731 -8.550 3.185 1.00 97.75 110 LYS A O 1
ATOM 912 N N . VAL A 1 111 ? 5.715 -8.052 1.231 1.00 97.88 111 VAL A N 1
ATOM 913 C CA . VAL A 1 111 ? 4.626 -7.180 0.757 1.00 97.88 111 VAL A CA 1
ATOM 914 C C . VAL A 1 111 ? 3.326 -7.974 0.581 1.00 97.88 111 VAL A C 1
ATOM 916 O O . VAL A 1 111 ? 2.285 -7.538 1.069 1.00 97.88 111 VAL A O 1
ATOM 919 N N . ASP A 1 112 ? 3.378 -9.169 -0.014 1.00 98.00 112 ASP A N 1
ATOM 920 C CA . ASP A 1 112 ? 2.206 -10.044 -0.178 1.00 98.00 112 ASP A CA 1
ATOM 921 C C . ASP A 1 112 ? 1.579 -10.460 1.166 1.00 98.00 112 ASP A C 1
ATOM 923 O O . ASP A 1 112 ? 0.351 -10.465 1.320 1.00 98.00 112 ASP A O 1
ATOM 927 N N . GLU A 1 113 ? 2.408 -10.765 2.171 1.00 98.31 113 GLU A N 1
ATOM 928 C CA . GLU A 1 113 ? 1.955 -11.032 3.540 1.00 98.31 113 GLU A CA 1
ATOM 929 C C . GLU A 1 113 ? 1.209 -9.821 4.123 1.00 98.31 113 GLU A C 1
ATOM 931 O O . GLU A 1 113 ? 0.111 -9.966 4.664 1.00 98.31 113 GLU A O 1
ATOM 936 N N . LEU A 1 114 ? 1.771 -8.619 3.975 1.00 98.62 114 LEU A N 1
ATOM 937 C CA . LEU A 1 114 ? 1.176 -7.380 4.476 1.00 98.62 114 LEU A CA 1
ATOM 938 C C . LEU A 1 114 ? -0.153 -7.056 3.786 1.00 98.62 114 LEU A C 1
ATOM 940 O O . LEU A 1 114 ? -1.119 -6.709 4.469 1.00 98.62 114 LEU A O 1
ATOM 944 N N . ILE A 1 115 ? -0.237 -7.239 2.464 1.00 98.56 115 ILE A N 1
ATOM 945 C CA . ILE A 1 115 ? -1.492 -7.124 1.709 1.00 98.56 115 ILE A CA 1
ATOM 946 C C . ILE A 1 115 ? -2.542 -8.047 2.331 1.00 98.56 115 ILE A C 1
ATOM 948 O O . ILE A 1 115 ? -3.636 -7.603 2.686 1.00 98.56 115 ILE A O 1
ATOM 952 N N . LYS A 1 116 ? -2.206 -9.326 2.527 1.00 98.56 116 LYS A N 1
ATOM 953 C CA . LYS A 1 116 ? -3.132 -10.306 3.103 1.00 98.56 116 LYS A CA 1
ATOM 954 C C . LYS A 1 116 ? -3.601 -9.907 4.505 1.00 98.56 116 LYS A C 1
ATOM 956 O O . LYS A 1 116 ? -4.798 -9.975 4.786 1.00 98.56 116 LYS A O 1
ATOM 961 N N . LEU A 1 117 ? -2.687 -9.485 5.379 1.00 98.75 117 LEU A N 1
ATOM 962 C CA . LEU A 1 117 ? -3.021 -9.059 6.743 1.00 98.75 117 LEU A CA 1
ATOM 963 C C . LEU A 1 117 ? -3.960 -7.844 6.748 1.00 98.75 117 LEU A C 1
ATOM 965 O O . LEU A 1 117 ? -4.952 -7.845 7.480 1.00 98.75 117 LEU A O 1
ATOM 969 N N . PHE A 1 118 ? -3.700 -6.850 5.893 1.00 98.62 118 PHE A N 1
ATOM 970 C CA . PHE A 1 118 ? -4.536 -5.654 5.789 1.00 98.62 118 PHE A CA 1
ATOM 971 C C . PHE A 1 118 ? -5.960 -5.987 5.323 1.00 98.62 118 PHE A C 1
ATOM 973 O O . PHE A 1 118 ? -6.930 -5.563 5.955 1.00 98.62 118 PHE A O 1
ATOM 980 N N . PHE A 1 119 ? -6.106 -6.795 4.266 1.00 98.25 119 PHE A N 1
ATOM 981 C CA . PHE A 1 119 ? -7.422 -7.193 3.747 1.00 98.25 119 PHE A CA 1
ATOM 982 C C . PHE A 1 119 ? -8.207 -8.094 4.706 1.00 98.25 119 PHE A C 1
ATOM 984 O O . PHE A 1 119 ? -9.434 -8.019 4.753 1.00 98.25 119 PHE A O 1
ATOM 991 N N . ASN A 1 120 ? -7.516 -8.890 5.524 1.00 98.25 120 ASN A N 1
ATOM 992 C CA . ASN A 1 120 ? -8.142 -9.661 6.600 1.00 98.25 120 ASN A CA 1
ATOM 993 C C . ASN A 1 120 ? -8.526 -8.803 7.817 1.00 98.25 120 ASN A C 1
ATOM 995 O O . ASN A 1 120 ? -9.127 -9.325 8.756 1.00 98.25 120 ASN A O 1
ATOM 999 N N . ARG A 1 121 ? -8.186 -7.504 7.820 1.00 98.25 121 ARG A N 1
ATOM 1000 C CA . ARG A 1 121 ? -8.325 -6.586 8.964 1.00 98.25 121 ARG A CA 1
ATOM 1001 C C . ARG A 1 121 ? -7.601 -7.070 10.221 1.00 98.25 121 ARG A C 1
ATOM 1003 O O . ARG A 1 121 ? -7.938 -6.652 11.330 1.00 98.25 121 ARG A O 1
ATOM 1010 N N . ASP A 1 122 ? -6.581 -7.911 10.060 1.00 98.50 122 ASP A N 1
ATOM 1011 C CA . ASP A 1 122 ? -5.704 -8.320 11.155 1.00 98.50 122 ASP A CA 1
ATOM 1012 C C . ASP A 1 122 ? -4.647 -7.234 11.390 1.00 98.50 122 ASP A C 1
ATOM 1014 O O . ASP A 1 122 ? -3.456 -7.387 11.109 1.00 98.50 122 ASP A O 1
ATOM 1018 N N . TYR A 1 123 ? -5.117 -6.080 11.867 1.00 98.44 123 TYR A N 1
ATOM 1019 C CA . TYR A 1 123 ? -4.274 -4.904 12.056 1.00 98.44 123 TYR A CA 1
ATOM 1020 C C . TYR A 1 123 ? -3.211 -5.111 13.128 1.00 98.44 123 TYR A C 1
ATOM 1022 O O . TYR A 1 123 ? -2.139 -4.532 13.026 1.00 98.44 123 TYR A O 1
ATOM 1030 N N . SER A 1 124 ? -3.477 -5.953 14.128 1.00 98.25 124 SER A N 1
ATOM 1031 C CA . SER A 1 124 ? -2.497 -6.263 15.171 1.00 98.25 124 SER A CA 1
ATOM 1032 C C . SER A 1 124 ? -1.261 -6.939 14.570 1.00 98.25 124 SER A C 1
ATOM 1034 O O . SER A 1 124 ? -0.129 -6.488 14.776 1.00 98.25 124 SER A O 1
ATOM 1036 N N . SER A 1 125 ? -1.474 -7.977 13.755 1.00 98.62 125 SER A N 1
ATOM 1037 C CA . SER A 1 125 ? -0.394 -8.677 13.054 1.00 98.62 125 SER A CA 1
ATOM 1038 C C . SER A 1 125 ? 0.240 -7.817 11.961 1.00 98.62 125 SER A C 1
ATOM 1040 O O . SER A 1 125 ? 1.462 -7.847 11.800 1.00 98.62 125 SER A O 1
ATOM 1042 N N . PHE A 1 126 ? -0.560 -7.027 11.235 1.00 98.69 126 PHE A N 1
ATOM 1043 C CA . PHE A 1 126 ? -0.071 -6.082 10.226 1.00 98.69 126 PHE A CA 1
ATOM 1044 C C . PHE A 1 126 ? 0.884 -5.059 10.849 1.00 98.69 126 PHE A C 1
ATOM 1046 O O . PHE A 1 126 ? 2.031 -4.949 10.430 1.00 98.69 126 PHE A O 1
ATOM 1053 N N . GLU A 1 127 ? 0.454 -4.371 11.907 1.00 98.44 127 GLU A N 1
ATOM 1054 C CA . GLU A 1 127 ? 1.245 -3.349 12.594 1.00 98.44 127 GLU A CA 1
ATOM 1055 C C . GLU A 1 127 ? 2.501 -3.932 13.249 1.00 98.44 127 GLU A C 1
ATOM 1057 O O . GLU A 1 127 ? 3.577 -3.341 13.184 1.00 98.44 127 GLU A O 1
ATOM 1062 N N . THR A 1 128 ? 2.391 -5.125 13.838 1.00 98.44 128 THR A N 1
ATOM 1063 C CA . THR A 1 128 ? 3.550 -5.855 14.369 1.00 98.44 128 THR A CA 1
ATOM 1064 C C . THR A 1 128 ? 4.541 -6.219 13.264 1.00 98.44 128 THR A C 1
ATOM 1066 O O . THR A 1 128 ? 5.744 -6.272 13.510 1.00 98.44 128 THR A O 1
ATOM 1069 N N . SER A 1 129 ? 4.053 -6.498 12.054 1.00 98.12 129 SER A N 1
ATOM 1070 C CA . SER A 1 129 ? 4.890 -6.869 10.915 1.00 98.12 129 SER A CA 1
ATOM 1071 C C . SER A 1 129 ? 5.578 -5.668 10.286 1.00 98.12 129 SER A C 1
ATOM 1073 O O . SER A 1 129 ? 6.775 -5.756 10.032 1.00 98.12 129 SER A O 1
ATOM 1075 N N . ILE A 1 130 ? 4.866 -4.557 10.065 1.00 97.62 130 ILE A N 1
ATOM 1076 C CA . ILE A 1 130 ? 5.469 -3.372 9.441 1.00 97.62 130 ILE A CA 1
ATOM 1077 C C . ILE A 1 130 ? 6.515 -2.716 10.347 1.00 97.62 130 ILE A C 1
ATOM 1079 O O . ILE A 1 130 ? 7.559 -2.307 9.868 1.00 97.62 130 ILE A O 1
ATOM 1083 N N . ARG A 1 131 ? 6.308 -2.711 11.672 1.00 97.38 131 ARG A N 1
ATOM 1084 C CA . ARG A 1 131 ? 7.244 -2.104 12.641 1.00 97.38 131 ARG A CA 1
ATOM 1085 C C . ARG A 1 131 ? 8.536 -2.904 12.860 1.00 97.38 131 ARG A C 1
ATOM 1087 O O . ARG A 1 131 ? 9.368 -2.503 13.668 1.00 97.38 131 ARG A O 1
ATOM 1094 N N . LYS A 1 132 ? 8.687 -4.052 12.192 1.00 97.19 132 LYS A N 1
ATOM 1095 C CA . LYS A 1 132 ? 9.940 -4.829 12.132 1.00 97.19 132 LYS A CA 1
ATOM 1096 C C . LYS A 1 132 ? 10.773 -4.512 10.891 1.00 97.19 132 LYS A C 1
ATOM 1098 O O . LYS A 1 132 ? 11.869 -5.046 10.768 1.00 97.19 132 LYS A O 1
ATOM 1103 N N . LEU A 1 133 ? 10.217 -3.742 9.963 1.00 96.88 133 LEU A N 1
ATOM 1104 C CA . LEU A 1 133 ? 10.904 -3.284 8.766 1.00 96.88 133 LEU A CA 1
ATOM 1105 C C . LEU A 1 133 ? 11.738 -2.047 9.088 1.00 96.88 133 LEU A C 1
ATOM 1107 O O . LEU A 1 133 ? 11.595 -1.448 10.157 1.00 96.88 133 LEU A O 1
ATOM 1111 N N . ASP A 1 134 ? 12.570 -1.651 8.136 1.00 95.44 134 ASP A N 1
ATOM 1112 C CA . ASP A 1 134 ? 13.396 -0.462 8.273 1.00 95.44 134 ASP A CA 1
ATOM 1113 C C . ASP A 1 134 ? 12.528 0.801 8.187 1.00 95.44 134 ASP A C 1
ATOM 1115 O O . ASP A 1 134 ? 11.752 0.987 7.245 1.00 95.44 134 ASP A O 1
ATOM 1119 N N . ASP A 1 135 ? 12.635 1.653 9.208 1.00 96.19 135 ASP A N 1
ATOM 1120 C CA . ASP A 1 135 ? 11.894 2.911 9.304 1.00 96.19 135 ASP A CA 1
ATOM 1121 C C . ASP A 1 135 ? 12.341 3.880 8.205 1.00 96.19 135 ASP A C 1
ATOM 1123 O O . ASP A 1 135 ? 13.522 4.211 8.086 1.00 96.19 135 ASP A O 1
ATOM 1127 N N . PHE A 1 136 ? 11.379 4.354 7.417 1.00 94.56 136 PHE A N 1
ATOM 1128 C CA . PHE A 1 136 ? 11.597 5.382 6.401 1.00 94.56 136 PHE A CA 1
ATOM 1129 C C . PHE A 1 136 ? 11.168 6.766 6.901 1.00 94.56 136 PHE A C 1
ATOM 1131 O O . PHE A 1 136 ? 11.660 7.790 6.425 1.00 94.56 136 PHE A O 1
ATOM 1138 N N . GLY A 1 137 ? 10.252 6.812 7.871 1.00 95.56 137 GLY A N 1
ATOM 1139 C CA . GLY A 1 137 ? 9.790 8.045 8.485 1.00 95.56 137 GLY A CA 1
ATOM 1140 C C . GLY A 1 137 ? 8.321 8.009 8.880 1.00 95.56 137 GLY A C 1
ATOM 1141 O O . GLY A 1 137 ? 7.549 7.121 8.523 1.00 95.56 137 GLY A O 1
ATOM 1142 N N . GLN A 1 138 ? 7.911 9.036 9.619 1.00 96.19 138 GLN A N 1
ATOM 1143 C CA . GLN A 1 138 ? 6.555 9.150 10.140 1.00 96.19 138 GLN A CA 1
ATOM 1144 C C . GLN A 1 138 ? 6.134 10.610 10.286 1.00 96.19 138 GLN A C 1
ATOM 1146 O O . GLN A 1 138 ? 6.945 11.470 10.638 1.00 96.19 138 GLN A O 1
ATOM 1151 N N . MET A 1 139 ? 4.857 10.893 10.041 1.00 94.69 139 MET A N 1
ATOM 1152 C CA . MET A 1 139 ? 4.308 12.246 10.140 1.00 94.69 139 MET A CA 1
ATOM 1153 C C . MET A 1 139 ? 2.790 12.252 10.350 1.00 94.6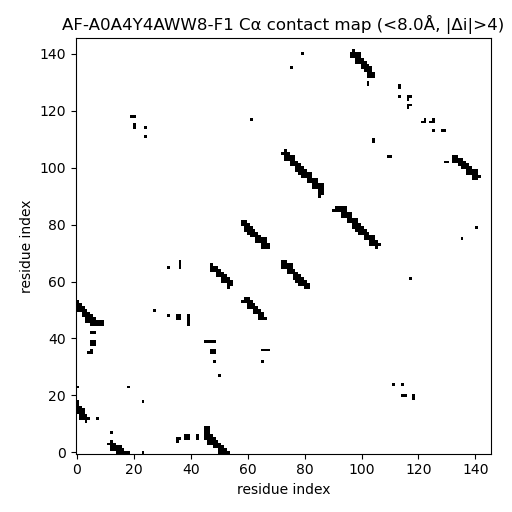9 139 MET A C 1
ATOM 1155 O O . MET A 1 139 ? 2.103 11.255 10.136 1.00 94.69 139 MET A O 1
ATOM 1159 N N . GLU A 1 140 ? 2.249 13.397 10.773 1.00 94.31 140 GLU A N 1
ATOM 1160 C CA . GLU A 1 140 ? 0.803 13.643 10.706 1.00 94.31 140 GLU A CA 1
ATOM 1161 C C . GLU A 1 140 ? 0.435 13.724 9.214 1.00 94.31 140 GLU A C 1
ATOM 1163 O O . GLU A 1 140 ? 1.038 14.500 8.477 1.00 94.31 140 GLU A O 1
ATOM 1168 N N . SER A 1 141 ? -0.477 12.864 8.755 1.00 89.12 141 SER A N 1
ATOM 1169 C CA . SER A 1 141 ? -0.922 12.851 7.359 1.00 89.12 141 SER A CA 1
ATOM 1170 C C . SER A 1 141 ? -1.930 13.977 7.152 1.00 89.12 141 SER A C 1
ATOM 1172 O O . SER A 1 141 ? -2.928 14.070 7.872 1.00 89.12 141 SER A O 1
ATOM 1174 N N . GLU A 1 142 ? -1.657 14.820 6.159 1.00 75.44 142 GLU A N 1
ATOM 1175 C CA . GLU A 1 142 ? -2.557 15.884 5.707 1.00 75.44 142 GLU A CA 1
ATOM 1176 C C . GLU A 1 142 ? -3.571 15.394 4.668 1.00 75.44 142 GLU A C 1
ATOM 1178 O O . GLU A 1 142 ? -4.354 16.205 4.171 1.00 75.44 142 GLU A O 1
ATOM 1183 N N . ASP A 1 143 ? -3.566 14.096 4.330 1.00 63.66 143 ASP A N 1
ATOM 1184 C CA . ASP A 1 143 ? -4.440 13.560 3.294 1.00 63.66 143 ASP A CA 1
ATOM 1185 C C . ASP A 1 143 ? -5.883 13.917 3.626 1.00 63.66 143 ASP A C 1
ATOM 1187 O O . ASP A 1 143 ? -6.464 13.463 4.620 1.00 63.66 143 ASP A O 1
ATOM 1191 N N . LEU A 1 144 ? -6.440 14.780 2.775 1.00 44.69 144 LEU A N 1
ATOM 1192 C CA . LEU A 1 144 ? -7.850 15.104 2.743 1.00 44.69 144 LEU A CA 1
ATOM 1193 C C . LEU A 1 144 ? -8.564 13.771 2.552 1.00 44.69 144 LEU A C 1
ATOM 1195 O O . LEU A 1 144 ? -8.606 13.253 1.437 1.00 44.69 144 LEU A O 1
ATOM 1199 N N . ALA A 1 145 ? -9.088 13.204 3.637 1.00 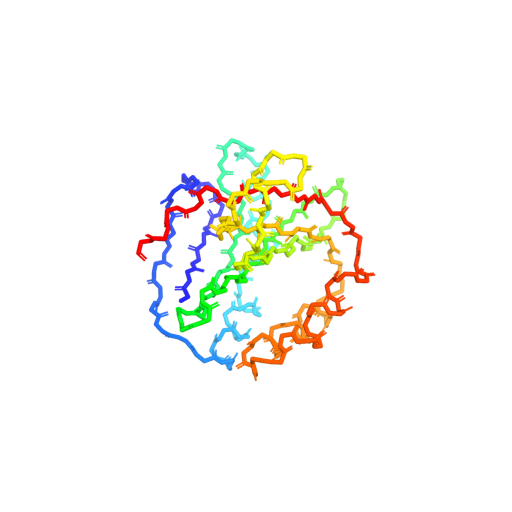36.56 145 ALA A N 1
ATOM 1200 C CA . ALA A 1 145 ? -10.125 12.198 3.550 1.00 36.56 145 ALA A CA 1
ATOM 1201 C C . ALA A 1 145 ? -11.215 12.800 2.651 1.00 36.56 145 ALA A C 1
ATOM 1203 O O . ALA A 1 145 ? -11.911 13.734 3.056 1.00 36.56 145 ALA A O 1
ATOM 1204 N N . LYS A 1 146 ? -11.246 12.365 1.392 1.00 37.06 146 LYS A N 1
ATOM 1205 C CA . LYS A 1 146 ? -12.322 12.657 0.454 1.00 37.06 146 LYS A CA 1
ATOM 1206 C C . LYS A 1 146 ? -13.358 11.559 0.569 1.00 37.06 146 LYS A C 1
ATOM 1208 O O . LYS A 1 146 ? -12.944 10.381 0.653 1.00 37.06 146 LYS A O 1
#

Radius of gyration: 15.78 Å; Cα contacts (8 Å, |Δi|>4): 246; chains: 1; bounding box: 36×32×46 Å

Organism: NCBI:txid983

Secondary structure (DSSP, 8-state):
-EEE-TT--TT--EE--S--HHHHHHHHHHS-HHHHHHHHTT-TTSPPPEEEEEETTTTEEEEEEEEEETTEEEEEEEEEEEEEEESTTTTSPEEEEEEEEEEEE--HHHHHHHHHHHHTT-HHHHHHHHTTSEEEEEEE------

Foldseek 3Di:
DWKDAAPAAPPDTDDPDDDALVRLVVCVVPPPQVVRQVRNVVPVNHDFTKDKDADVVQRKIKMWGWYDDVPAIWIKIKIWGWDWDADPPPPHDTDTFIKIWIFIGRDVVLVSVLSVCVNVVVVVVNVVSRVVGHTPDMDGDPPPPD

Solvent-accessible surface area (backbone atoms only — not comparable to full-atom values): 8143 Å² total; per-residue (Å²): 56,36,38,27,52,40,62,30,55,80,90,48,62,50,79,68,47,87,74,54,61,70,60,47,51,51,48,61,72,67,47,62,56,77,64,26,44,66,46,16,73,77,33,78,94,32,22,52,28,31,43,37,42,66,45,78,93,73,58,30,36,43,34,44,31,50,51,72,61,92,95,46,71,34,32,37,38,37,42,33,33,74,37,83,42,67,38,65,100,84,78,43,68,74,40,80,42,43,34,31,44,31,25,48,45,72,56,63,71,57,52,54,50,45,53,52,27,54,69,70,64,39,53,69,63,30,54,61,52,55,74,72,42,52,79,70,49,72,46,78,49,82,74,75,87,122

Sequence (146 aa):
MECQMAGYEHNRADQKGETDYQNFQKAFDLFPWNEQIKKANKYPDKASPTITTSDLKNEKVFWISMAENGNESGYIIGYIYPKEKKTFLGFGKTKTIRWLEMFTVEDKNKVDELIKLFFNRDYSSFETSIRKLDDFGQMESEDLAK